Protein AF-A0A2D4JPL1-F1 (afdb_monomer_lite)

Radius of gyration: 14.55 Å; chains: 1; bounding box: 46×26×28 Å

Foldseek 3Di:
DVVVVVVVPDPDDDDQALVAEEEPVCQEEEAEEQDDCDDPSVVSLLSHLLRYQHQYYEYEYNDDLLVNLVVVPDDPPPPSVVSSVVSQVVSQCVSCVSNVHSNGGYGYHD

pLDDT: mean 85.02, std 14.4, range [43.66, 96.75]

Structure (mmCIF, N/CA/C/O backbone):
data_AF-A0A2D4JPL1-F1
#
_entry.id   AF-A0A2D4JPL1-F1
#
loop_
_atom_site.group_PDB
_atom_site.id
_atom_site.type_symbol
_atom_site.label_atom_id
_atom_site.label_alt_id
_atom_site.label_comp_id
_atom_site.label_asym_id
_atom_site.label_entity_id
_atom_site.label_seq_id
_atom_site.pdbx_PDB_ins_code
_atom_site.Cartn_x
_atom_site.Cartn_y
_atom_site.Cartn_z
_atom_site.occupancy
_atom_site.B_iso_or_equiv
_atom_site.auth_seq_id
_atom_site.auth_comp_id
_atom_site.auth_asym_id
_atom_site.auth_atom_id
_atom_site.pdbx_PDB_model_num
ATOM 1 N N . GLY A 1 1 ? -12.619 -6.839 -10.855 1.00 74.25 1 GLY A N 1
ATOM 2 C CA . GLY A 1 1 ? -12.772 -5.383 -11.077 1.00 74.25 1 GLY A CA 1
ATOM 3 C C . GLY A 1 1 ? -13.011 -4.679 -9.752 1.00 74.25 1 GLY A C 1
ATOM 4 O O . GLY A 1 1 ? -13.027 -5.362 -8.737 1.00 74.25 1 GLY A O 1
ATOM 5 N N . MET A 1 2 ? -13.205 -3.356 -9.743 1.00 82.94 2 MET A N 1
ATOM 6 C CA . MET A 1 2 ? -13.377 -2.562 -8.506 1.00 82.94 2 MET A CA 1
ATOM 7 C C . MET A 1 2 ? -14.511 -3.078 -7.604 1.00 82.94 2 MET A C 1
ATOM 9 O O . MET A 1 2 ? -14.353 -3.143 -6.391 1.00 82.94 2 MET A O 1
ATOM 13 N N . GLU A 1 3 ? -15.609 -3.552 -8.193 1.00 89.75 3 GLU A N 1
ATOM 14 C CA . GLU A 1 3 ? -16.729 -4.154 -7.456 1.00 89.75 3 GLU A CA 1
ATOM 15 C C . GLU A 1 3 ? -16.301 -5.356 -6.606 1.00 89.75 3 GLU A C 1
ATOM 17 O O . GLU A 1 3 ? -16.762 -5.509 -5.482 1.00 89.75 3 GLU A O 1
ATOM 22 N N . ALA A 1 4 ? -15.366 -6.176 -7.095 1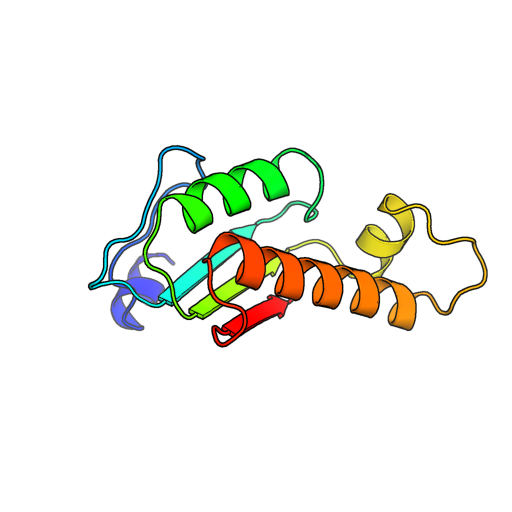.00 92.50 4 ALA A N 1
ATOM 23 C CA . ALA A 1 4 ? -14.866 -7.324 -6.342 1.00 92.50 4 ALA A CA 1
ATOM 24 C C . ALA A 1 4 ? -14.080 -6.897 -5.092 1.00 92.50 4 ALA A C 1
ATOM 26 O O . ALA A 1 4 ? -14.125 -7.596 -4.088 1.00 92.50 4 ALA A O 1
ATOM 27 N N . LEU A 1 5 ? -13.399 -5.744 -5.130 1.00 89.81 5 LEU A N 1
ATOM 28 C CA . LEU A 1 5 ? -12.696 -5.199 -3.965 1.00 89.81 5 LEU A CA 1
ATOM 29 C C . LEU A 1 5 ? -13.692 -4.719 -2.906 1.00 89.81 5 LEU A C 1
ATOM 31 O O . LEU A 1 5 ? -13.515 -5.016 -1.728 1.00 89.81 5 LEU A O 1
ATOM 35 N N . LEU A 1 6 ? -14.769 -4.048 -3.324 1.00 91.56 6 LEU A N 1
ATOM 36 C CA . LEU A 1 6 ? -15.843 -3.635 -2.414 1.00 91.56 6 LEU A CA 1
ATOM 37 C C . LEU A 1 6 ? -16.534 -4.854 -1.784 1.00 91.56 6 LEU A C 1
ATOM 39 O O . LEU A 1 6 ? -16.732 -4.889 -0.573 1.00 91.56 6 LEU A O 1
ATOM 43 N N . GLN A 1 7 ? -16.823 -5.894 -2.575 1.00 93.19 7 GLN A N 1
ATOM 44 C CA . GLN A 1 7 ? -17.390 -7.151 -2.065 1.00 93.19 7 GLN A CA 1
ATOM 45 C C . GLN A 1 7 ? -16.429 -7.908 -1.138 1.00 93.19 7 GLN A C 1
ATOM 47 O O . GLN A 1 7 ? -16.869 -8.594 -0.220 1.00 93.19 7 GLN A O 1
ATOM 52 N N . ALA A 1 8 ? -15.118 -7.756 -1.335 1.00 90.88 8 ALA A N 1
ATOM 53 C CA . ALA A 1 8 ? -14.095 -8.282 -0.434 1.00 90.88 8 ALA A CA 1
ATOM 54 C C . ALA A 1 8 ? -13.925 -7.449 0.855 1.00 90.88 8 ALA A C 1
ATOM 56 O O . ALA A 1 8 ? -13.097 -7.795 1.697 1.00 90.88 8 ALA A O 1
ATOM 57 N N . GLY A 1 9 ? -14.701 -6.371 1.027 1.00 90.25 9 GLY A N 1
ATOM 58 C CA . GLY A 1 9 ? -14.716 -5.545 2.234 1.00 90.25 9 GLY A CA 1
ATOM 59 C C . GLY A 1 9 ? -13.902 -4.254 2.145 1.00 90.25 9 GLY A C 1
ATOM 60 O O . GLY A 1 9 ? -13.685 -3.611 3.173 1.00 90.25 9 GLY A O 1
ATOM 61 N N . ALA A 1 10 ? -13.448 -3.846 0.955 1.00 92.25 10 ALA A N 1
ATOM 62 C CA . ALA A 1 10 ? -12.865 -2.520 0.785 1.00 92.25 10 ALA A CA 1
ATOM 63 C C . ALA A 1 10 ? -13.928 -1.445 1.060 1.00 92.25 10 ALA A C 1
ATOM 65 O O . ALA A 1 10 ? -14.996 -1.440 0.452 1.00 92.25 10 ALA A O 1
ATOM 66 N N . LEU A 1 11 ? -13.621 -0.518 1.969 1.00 92.94 11 LEU A N 1
ATOM 67 C CA . LEU A 1 11 ? -14.527 0.579 2.321 1.00 92.94 11 LEU A CA 1
ATOM 68 C C . LEU A 1 11 ? -14.516 1.699 1.276 1.00 92.94 11 LEU A C 1
ATOM 70 O O . LEU A 1 11 ? -15.504 2.412 1.124 1.00 92.94 11 LEU A O 1
ATOM 74 N N . ASN A 1 12 ? -13.391 1.881 0.584 1.00 91.75 12 ASN A N 1
ATOM 75 C CA . ASN A 1 12 ? -13.227 2.899 -0.444 1.00 91.75 12 ASN A CA 1
ATOM 76 C C . ASN A 1 12 ? -12.124 2.496 -1.433 1.00 91.75 12 ASN A C 1
ATOM 78 O O . ASN A 1 12 ? -11.219 1.736 -1.087 1.00 91.75 12 ASN A O 1
ATOM 82 N N . ILE A 1 13 ? -12.199 3.024 -2.652 1.00 93.25 13 ILE A N 1
ATOM 83 C CA . ILE A 1 13 ? -11.195 2.880 -3.706 1.00 93.25 13 ILE A CA 1
ATOM 84 C C . ILE A 1 13 ? -10.964 4.276 -4.269 1.00 93.25 13 ILE A C 1
ATOM 86 O O . ILE A 1 13 ? -11.909 4.929 -4.710 1.00 93.25 13 ILE A O 1
ATOM 90 N N . LYS A 1 14 ? -9.715 4.732 -4.241 1.00 92.88 14 LYS A N 1
ATOM 91 C CA . LYS A 1 14 ? -9.343 6.090 -4.635 1.00 92.88 14 LYS A CA 1
ATOM 92 C C . LYS A 1 14 ? -8.209 6.077 -5.647 1.00 92.88 14 LYS A C 1
ATOM 94 O O . LYS A 1 14 ? -7.490 5.085 -5.772 1.00 92.88 14 LYS A O 1
ATOM 99 N N . GLU A 1 15 ? -8.061 7.185 -6.361 1.00 92.62 15 GLU A N 1
ATOM 100 C CA . GLU A 1 15 ? -6.909 7.398 -7.228 1.00 92.62 15 GLU A CA 1
ATOM 101 C C . GLU A 1 15 ? -5.629 7.538 -6.393 1.00 92.62 15 GLU A C 1
ATOM 103 O O . GLU A 1 15 ? -5.641 8.008 -5.255 1.00 92.62 15 GLU A O 1
ATOM 108 N N . PHE A 1 16 ? -4.506 7.116 -6.965 1.00 94.56 16 PHE A N 1
ATOM 109 C CA . PHE A 1 16 ? -3.208 7.238 -6.324 1.00 94.56 16 PHE A CA 1
ATOM 110 C C . PHE A 1 16 ? -2.689 8.681 -6.429 1.00 94.56 16 PHE A C 1
ATOM 112 O O . PHE A 1 16 ? -2.100 9.069 -7.437 1.00 94.56 16 PHE A O 1
ATOM 119 N N . SER A 1 17 ? -2.938 9.483 -5.390 1.00 94.19 17 SER A N 1
ATOM 120 C CA . SER A 1 17 ? -2.667 10.925 -5.375 1.00 94.19 17 SER A CA 1
ATOM 121 C C . SER A 1 17 ? -2.316 11.432 -3.971 1.00 94.19 17 SER A C 1
ATOM 123 O O . SER A 1 17 ? -2.937 11.020 -2.996 1.00 94.19 17 SER A O 1
ATOM 125 N N . SER A 1 18 ? -1.364 12.371 -3.861 1.00 94.44 18 SER A N 1
ATOM 126 C CA . SER A 1 18 ? -0.918 12.959 -2.577 1.00 94.44 18 SER A CA 1
ATOM 127 C C . SER A 1 18 ? -2.010 13.729 -1.820 1.00 94.44 18 SER A C 1
ATOM 129 O O . SER A 1 18 ? -1.802 14.110 -0.672 1.00 94.44 18 SER A O 1
ATOM 131 N N . PHE A 1 19 ? -3.152 14.003 -2.453 1.00 94.19 19 PHE A N 1
ATOM 132 C CA . PHE A 1 19 ? -4.282 14.693 -1.821 1.00 94.19 19 PHE A CA 1
ATOM 133 C C . PHE A 1 19 ? -5.230 13.746 -1.083 1.00 94.19 19 PHE A C 1
ATOM 135 O O . PHE A 1 19 ? -6.181 14.207 -0.454 1.00 94.19 19 PHE A O 1
ATOM 142 N N . GLU A 1 20 ? -4.990 12.439 -1.166 1.00 95.44 20 GLU A N 1
ATOM 143 C CA . GLU A 1 20 ? -5.821 11.445 -0.508 1.00 95.44 20 GLU A CA 1
ATOM 144 C C . GLU A 1 20 ? -5.351 11.128 0.908 1.00 95.44 20 GLU A C 1
ATOM 146 O O . GLU A 1 20 ? -4.163 11.126 1.217 1.00 95.44 20 GLU A O 1
ATOM 151 N N . SER A 1 21 ? -6.315 10.797 1.762 1.00 94.06 21 SER A N 1
ATOM 152 C CA . SER A 1 21 ? -6.092 10.301 3.116 1.00 94.06 21 SER A CA 1
ATOM 153 C C . SER A 1 21 ? -7.144 9.259 3.500 1.00 94.06 21 SER A C 1
ATOM 155 O O . SER A 1 21 ? -8.186 9.116 2.838 1.00 94.06 21 SER A O 1
ATOM 157 N N . GLY A 1 22 ? -6.855 8.517 4.567 1.00 92.69 22 GLY A N 1
ATOM 158 C CA . GLY A 1 22 ? -7.793 7.634 5.244 1.00 92.69 22 GLY A CA 1
ATOM 159 C C . GLY A 1 22 ? -7.993 8.007 6.710 1.00 92.69 22 GLY A C 1
ATOM 160 O O . GLY A 1 22 ? -7.056 8.380 7.422 1.00 92.69 22 GLY A O 1
ATOM 161 N N . GLU A 1 23 ? -9.242 7.880 7.143 1.00 91.62 23 GLU A N 1
ATOM 162 C CA . GLU A 1 23 ? -9.705 8.269 8.476 1.00 91.62 23 GLU A CA 1
ATOM 163 C C . GLU A 1 23 ? -9.469 7.166 9.521 1.00 91.62 23 GLU A C 1
ATOM 165 O O . GLU A 1 23 ? -9.036 6.055 9.208 1.00 91.62 23 GLU A O 1
ATOM 170 N N . ALA A 1 24 ? -9.766 7.455 10.792 1.00 90.06 24 ALA A N 1
ATOM 171 C CA . ALA A 1 24 ? -9.574 6.507 11.896 1.00 90.06 24 ALA A CA 1
ATOM 172 C C . ALA A 1 24 ? -10.384 5.207 11.727 1.00 90.06 24 ALA A C 1
ATOM 174 O O . ALA A 1 24 ? -9.957 4.142 12.172 1.00 90.06 24 ALA A O 1
ATOM 175 N N . GLU A 1 25 ? -11.537 5.287 11.064 1.00 92.12 25 GLU A N 1
ATOM 176 C CA . GLU A 1 25 ? -12.414 4.162 10.735 1.00 92.12 25 GLU A CA 1
ATOM 177 C C . GLU A 1 25 ? -11.842 3.264 9.627 1.00 92.12 25 GLU A C 1
ATOM 179 O O . GLU A 1 25 ? -12.355 2.172 9.382 1.00 92.12 25 GLU A O 1
ATOM 184 N N . GLN A 1 26 ? -10.768 3.699 8.964 1.00 91.75 26 GLN A N 1
ATOM 185 C CA . GLN A 1 26 ? -10.108 3.005 7.862 1.00 91.75 26 GLN A CA 1
ATOM 186 C C . GLN A 1 26 ? -8.668 2.641 8.251 1.00 91.75 26 GLN A C 1
ATOM 188 O O . GLN A 1 26 ? -7.727 3.114 7.626 1.00 91.75 26 GLN A O 1
ATOM 193 N N . PRO A 1 27 ? -8.437 1.780 9.261 1.00 93.44 27 PRO A N 1
ATOM 194 C CA . PRO A 1 27 ? -7.091 1.521 9.779 1.00 93.44 27 PRO A CA 1
ATOM 195 C C . PRO A 1 27 ? -6.193 0.728 8.816 1.00 93.44 27 PRO A C 1
ATOM 197 O O . PRO A 1 27 ? -5.005 0.566 9.097 1.00 93.44 27 PRO A O 1
ATOM 200 N N . LYS A 1 28 ? -6.742 0.201 7.713 1.00 95.69 28 LYS A N 1
ATOM 201 C CA . LYS A 1 28 ? -6.019 -0.611 6.728 1.00 95.69 28 LYS A CA 1
ATOM 202 C C . LYS A 1 28 ? -6.023 0.063 5.361 1.00 95.69 28 LYS A C 1
ATOM 204 O O . LYS A 1 28 ? -7.090 0.422 4.868 1.00 95.69 28 LYS A O 1
ATOM 209 N N . ALA A 1 29 ? -4.854 0.140 4.733 1.00 96.19 29 ALA A N 1
ATOM 210 C CA . ALA A 1 29 ? -4.679 0.653 3.380 1.00 96.19 29 ALA 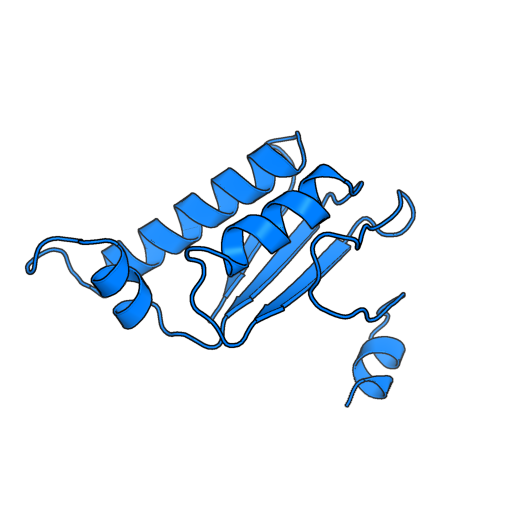A CA 1
ATOM 211 C C . ALA A 1 29 ? -3.914 -0.344 2.507 1.00 96.19 29 ALA A C 1
ATOM 213 O O . ALA A 1 29 ? -2.960 -0.984 2.953 1.00 96.19 29 ALA A O 1
ATOM 214 N N . VAL A 1 30 ? -4.335 -0.450 1.247 1.00 95.75 30 VAL A N 1
ATOM 215 C CA . VAL A 1 30 ? -3.637 -1.222 0.219 1.00 95.75 30 VAL A CA 1
ATOM 216 C C . VAL A 1 30 ? -3.320 -0.291 -0.941 1.00 95.75 30 VAL A C 1
ATOM 218 O O . VAL A 1 30 ? -4.221 0.307 -1.527 1.00 95.75 30 VAL A O 1
ATOM 221 N N . PHE A 1 31 ? -2.041 -0.183 -1.274 1.00 95.62 31 PHE A N 1
ATOM 222 C CA . PHE A 1 31 ? -1.538 0.575 -2.409 1.00 95.62 31 PHE A CA 1
ATOM 223 C C . PHE A 1 31 ? -1.208 -0.399 -3.531 1.00 95.62 31 PHE A C 1
ATOM 225 O O . PHE A 1 31 ? -0.503 -1.379 -3.310 1.00 95.62 31 PHE A O 1
ATOM 232 N N . VAL A 1 32 ? -1.701 -0.133 -4.736 1.00 93.81 32 VAL A N 1
ATOM 233 C CA . VAL A 1 32 ? -1.388 -0.933 -5.924 1.00 93.81 32 VAL A CA 1
ATOM 234 C C . VAL A 1 32 ? -0.782 0.002 -6.955 1.00 93.81 32 VAL A C 1
ATOM 236 O O . VAL A 1 32 ? -1.466 0.884 -7.470 1.00 93.81 32 VAL A O 1
ATOM 239 N N . VAL A 1 33 ? 0.508 -0.167 -7.229 1.00 92.56 33 VAL A N 1
ATOM 240 C CA . VAL A 1 33 ? 1.281 0.700 -8.123 1.00 92.56 33 VAL A CA 1
ATOM 241 C C . VAL A 1 33 ? 1.959 -0.138 -9.199 1.00 92.56 33 VAL A C 1
ATOM 243 O O . VAL A 1 33 ? 2.503 -1.202 -8.935 1.00 92.56 33 VAL A O 1
ATOM 246 N N . SER A 1 34 ? 1.942 0.327 -10.444 1.00 88.62 34 SER A N 1
ATOM 247 C CA . SER A 1 34 ? 2.662 -0.337 -11.541 1.00 88.62 34 SER A CA 1
ATOM 248 C C . SER A 1 34 ? 4.126 0.100 -11.641 1.00 88.62 34 SER A C 1
ATOM 250 O O . SER A 1 34 ? 4.891 -0.475 -12.410 1.00 88.62 34 SER A O 1
ATOM 252 N N . THR A 1 35 ? 4.514 1.128 -10.887 1.00 85.50 35 THR A N 1
ATOM 253 C CA . THR A 1 35 ? 5.835 1.756 -10.907 1.00 85.50 35 THR A CA 1
ATOM 254 C C . THR A 1 35 ? 6.734 1.236 -9.790 1.00 85.50 35 THR A C 1
ATOM 256 O O . THR A 1 35 ? 6.273 0.674 -8.792 1.00 85.50 35 THR A O 1
ATOM 259 N N . ALA A 1 36 ? 8.041 1.459 -9.949 1.00 83.88 36 ALA A N 1
ATOM 260 C CA . ALA A 1 36 ? 8.997 1.209 -8.883 1.00 83.88 36 ALA A CA 1
ATOM 261 C C . ALA A 1 36 ? 8.711 2.124 -7.679 1.00 83.88 36 ALA A C 1
ATOM 263 O O . ALA A 1 36 ? 8.284 3.276 -7.840 1.00 83.88 36 ALA A O 1
ATOM 264 N N . LEU A 1 37 ? 9.004 1.630 -6.478 1.00 86.06 37 LEU A N 1
ATOM 265 C CA . LEU A 1 37 ? 8.961 2.360 -5.211 1.00 86.06 37 LEU A CA 1
ATOM 266 C C . LEU A 1 37 ? 10.157 3.311 -5.098 1.00 86.06 37 LEU A C 1
ATOM 268 O O . LEU A 1 37 ? 10.942 3.256 -4.158 1.00 86.06 37 LEU A O 1
ATOM 272 N N . LYS A 1 38 ? 10.295 4.188 -6.093 1.00 83.44 38 LYS A N 1
ATOM 273 C CA . LYS A 1 38 ? 11.292 5.250 -6.172 1.00 83.44 38 LYS A CA 1
ATOM 274 C C . LYS A 1 38 ? 10.620 6.559 -6.592 1.00 83.44 38 LYS A C 1
ATOM 276 O O . LYS A 1 38 ? 9.503 6.560 -7.114 1.00 83.44 38 LYS A O 1
ATOM 281 N N . ASP A 1 39 ? 11.313 7.666 -6.348 1.00 86.12 39 ASP A N 1
ATOM 282 C CA . ASP A 1 39 ? 10.953 9.003 -6.814 1.00 86.12 39 ASP A CA 1
ATOM 283 C C . ASP A 1 39 ? 9.513 9.376 -6.420 1.00 86.12 39 ASP A C 1
ATOM 285 O O . ASP A 1 39 ? 9.177 9.413 -5.233 1.00 86.12 39 ASP A O 1
ATOM 289 N N . GLN A 1 40 ? 8.650 9.627 -7.405 1.00 89.62 40 GLN A N 1
ATOM 290 C CA . GLN A 1 40 ? 7.311 10.161 -7.184 1.00 89.62 40 GL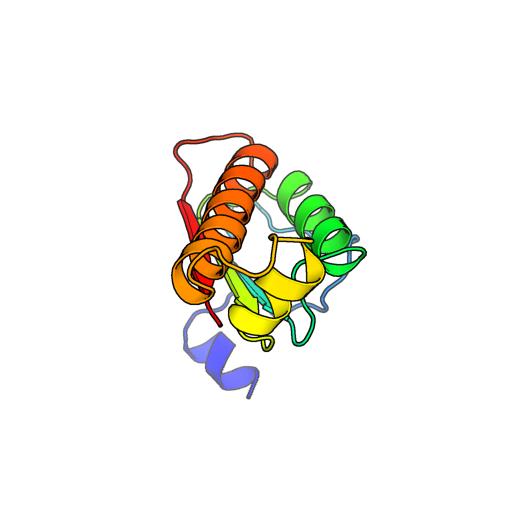N A CA 1
ATOM 291 C C . GLN A 1 40 ? 6.365 9.176 -6.493 1.00 89.62 40 GLN A C 1
ATOM 293 O O . GLN A 1 40 ? 5.541 9.596 -5.684 1.00 89.62 40 GLN A O 1
ATOM 298 N N . THR A 1 41 ? 6.502 7.870 -6.750 1.00 91.94 41 THR A N 1
ATOM 299 C CA . THR A 1 41 ? 5.673 6.841 -6.098 1.00 91.94 41 THR A CA 1
ATOM 300 C C . THR A 1 41 ? 5.837 6.903 -4.580 1.00 91.94 41 THR A C 1
ATOM 302 O O . THR A 1 41 ? 4.865 6.840 -3.831 1.00 91.94 41 THR A O 1
ATOM 305 N N . VAL A 1 42 ? 7.080 7.078 -4.125 1.00 92.94 42 VAL A N 1
ATOM 306 C CA . VAL A 1 42 ? 7.425 7.157 -2.702 1.00 92.94 42 VAL A CA 1
ATOM 307 C C . VAL A 1 42 ? 6.881 8.429 -2.071 1.00 92.94 42 VAL A C 1
ATOM 309 O O . VAL A 1 42 ? 6.350 8.381 -0.965 1.00 92.94 42 VAL A O 1
ATOM 312 N N . VAL A 1 43 ? 7.001 9.555 -2.779 1.00 94.19 43 VAL A N 1
ATOM 313 C CA . VAL A 1 43 ? 6.471 10.845 -2.326 1.00 94.19 43 VAL A CA 1
ATOM 314 C C . VAL A 1 43 ? 4.961 10.753 -2.117 1.00 94.19 43 VAL A C 1
ATOM 316 O O . VAL A 1 43 ? 4.494 11.091 -1.035 1.00 94.19 43 VAL A O 1
ATOM 319 N N . ILE A 1 44 ? 4.222 10.205 -3.086 1.00 96.31 44 ILE A N 1
ATOM 320 C CA . ILE A 1 44 ? 2.765 10.060 -2.985 1.00 96.31 44 ILE A CA 1
ATOM 321 C C . ILE A 1 44 ? 2.377 9.137 -1.823 1.00 96.31 44 ILE A C 1
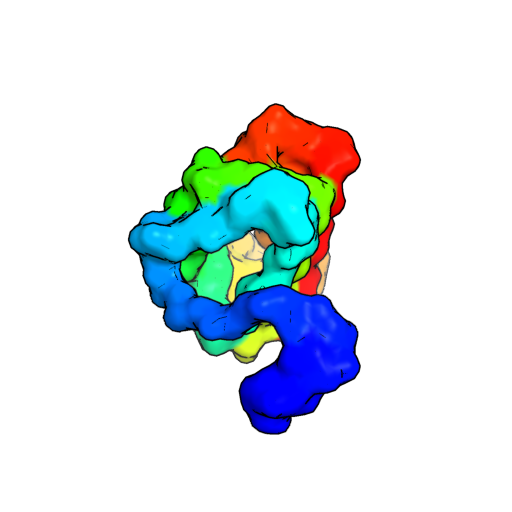ATOM 323 O O . ILE A 1 44 ? 1.540 9.515 -1.008 1.00 96.31 44 ILE A O 1
ATOM 327 N N . ILE A 1 45 ? 3.004 7.958 -1.697 1.00 96.25 45 ILE A N 1
ATOM 328 C CA . ILE A 1 45 ? 2.725 7.031 -0.584 1.00 96.25 45 ILE A CA 1
ATOM 329 C C . ILE A 1 45 ? 2.972 7.709 0.761 1.00 96.25 45 ILE A C 1
ATOM 331 O O . ILE A 1 45 ? 2.123 7.628 1.646 1.00 96.25 45 ILE A O 1
ATOM 335 N N . ARG A 1 46 ? 4.110 8.392 0.919 1.00 96.25 46 ARG A N 1
ATOM 336 C CA . ARG A 1 46 ? 4.432 9.116 2.149 1.00 96.25 46 ARG A CA 1
ATOM 337 C C . ARG A 1 46 ? 3.369 10.159 2.463 1.00 96.25 46 ARG A C 1
ATOM 339 O O . ARG A 1 46 ? 2.906 10.200 3.594 1.00 96.25 46 ARG A O 1
ATOM 346 N N . ASP A 1 47 ? 3.001 10.986 1.489 1.00 96.69 47 ASP A N 1
ATOM 347 C CA . ASP A 1 47 ? 2.049 12.073 1.706 1.00 96.69 47 ASP A CA 1
ATOM 348 C C . ASP A 1 47 ? 0.686 11.517 2.159 1.00 96.69 47 ASP A C 1
ATOM 350 O O . ASP A 1 47 ? 0.161 11.961 3.180 1.00 96.69 47 ASP A O 1
ATOM 354 N N . ILE A 1 48 ? 0.174 10.472 1.492 1.00 96.75 48 ILE A N 1
ATOM 355 C CA . ILE A 1 48 ? -1.076 9.804 1.889 1.00 96.75 48 ILE A CA 1
ATOM 356 C C . ILE A 1 48 ? -0.943 9.230 3.304 1.00 96.75 48 ILE A C 1
ATOM 358 O O . ILE A 1 48 ? -1.782 9.489 4.164 1.00 96.75 48 ILE A O 1
ATOM 362 N N . VAL A 1 49 ? 0.104 8.444 3.567 1.00 95.88 49 VAL A N 1
ATOM 363 C CA . VAL A 1 49 ? 0.285 7.736 4.843 1.00 95.88 49 VAL A CA 1
ATOM 364 C C . VAL A 1 49 ? 0.442 8.713 6.008 1.00 95.88 49 VAL A C 1
ATOM 366 O O . VAL A 1 49 ? -0.190 8.519 7.043 1.00 95.88 49 VAL A O 1
ATOM 369 N N . SER A 1 50 ? 1.225 9.779 5.836 1.00 95.06 50 SER A N 1
ATOM 370 C CA . SER A 1 50 ? 1.451 10.794 6.870 1.00 95.06 50 SER A CA 1
ATOM 371 C C . SER A 1 50 ? 0.220 11.653 7.165 1.00 95.06 50 SER A C 1
ATOM 373 O O . SER A 1 50 ? 0.116 12.196 8.262 1.00 95.06 50 SER A O 1
ATOM 375 N N . LEU A 1 51 ? -0.711 11.779 6.216 1.00 94.88 51 LEU A N 1
ATOM 376 C CA . LEU A 1 51 ? -1.991 12.470 6.410 1.00 94.88 51 LEU A CA 1
ATOM 377 C C . LEU A 1 51 ? -3.115 11.537 6.887 1.00 94.88 51 LEU A C 1
ATOM 379 O O . LEU A 1 51 ? -4.219 12.002 7.166 1.00 94.88 51 LEU A O 1
ATOM 383 N N . SER A 1 52 ? -2.852 10.234 6.987 1.00 94.75 52 SER A N 1
ATOM 384 C CA . SER A 1 52 ? -3.846 9.215 7.326 1.00 94.75 52 SER A CA 1
ATOM 385 C C . SER A 1 52 ? -3.681 8.680 8.745 1.00 94.75 52 SER A C 1
ATOM 387 O O . SER A 1 52 ? -2.688 8.924 9.427 1.00 94.75 52 SER A O 1
ATOM 389 N N . ARG A 1 53 ? -4.662 7.892 9.198 1.00 94.44 53 ARG A N 1
ATOM 390 C CA . ARG A 1 53 ? -4.628 7.190 10.497 1.00 94.44 53 ARG A CA 1
ATOM 391 C C . ARG A 1 53 ? -4.495 5.675 10.342 1.00 94.44 53 ARG A C 1
ATOM 393 O O . ARG A 1 53 ? -5.107 4.903 11.083 1.00 94.44 53 ARG A O 1
ATOM 400 N N . PHE A 1 54 ? -3.697 5.256 9.363 1.00 95.62 54 PHE A N 1
ATOM 401 C CA . PHE A 1 54 ? -3.445 3.848 9.079 1.00 95.62 54 PHE A CA 1
ATOM 402 C C . PHE A 1 54 ? -2.599 3.180 10.164 1.00 95.62 54 PHE A C 1
ATOM 404 O O . PHE A 1 54 ? -1.700 3.781 10.744 1.00 95.62 54 PHE A O 1
ATOM 411 N N . GLN A 1 55 ? -2.905 1.911 10.412 1.00 95.69 55 GLN A N 1
ATOM 412 C CA . GLN A 1 55 ? -2.183 1.018 11.323 1.00 95.69 55 GLN A CA 1
ATOM 413 C C . GLN A 1 55 ? -1.638 -0.218 10.588 1.00 95.69 55 GLN A C 1
ATOM 415 O O . GLN A 1 55 ? -0.827 -0.968 11.131 1.00 95.69 55 GLN A O 1
ATOM 420 N N . TYR A 1 56 ? -2.113 -0.452 9.362 1.00 95.81 56 TYR A N 1
ATOM 421 C CA . TYR A 1 56 ? -1.720 -1.568 8.518 1.00 95.81 56 TYR A CA 1
ATOM 422 C C . TYR A 1 56 ? -1.668 -1.106 7.058 1.00 95.81 56 TYR A C 1
ATOM 424 O O . TYR A 1 56 ? -2.707 -0.795 6.471 1.00 95.81 56 TYR A O 1
ATOM 432 N N . CYS A 1 57 ? -0.477 -1.072 6.471 1.00 96.31 57 CYS A N 1
ATOM 433 C CA . CYS A 1 57 ? -0.260 -0.647 5.090 1.00 96.31 57 CYS A CA 1
ATOM 434 C C . CYS A 1 57 ? 0.354 -1.783 4.274 1.00 96.31 57 CYS A C 1
ATOM 436 O O . CYS A 1 57 ? 1.385 -2.330 4.650 1.00 96.31 57 CYS A O 1
ATOM 438 N N . VAL A 1 58 ? -0.247 -2.109 3.132 1.00 96.31 58 VAL A N 1
ATOM 439 C CA . VAL A 1 58 ? 0.326 -3.069 2.176 1.00 96.31 58 VAL A CA 1
ATOM 440 C C . VAL A 1 58 ? 0.552 -2.382 0.846 1.00 96.31 58 VAL A C 1
ATOM 442 O O . VAL A 1 58 ? -0.338 -1.691 0.357 1.00 96.31 58 VAL A O 1
ATOM 445 N N . VAL A 1 59 ? 1.717 -2.584 0.243 1.00 95.31 59 VAL A N 1
ATOM 446 C CA . VAL A 1 59 ? 2.050 -2.039 -1.073 1.00 95.31 59 VAL A CA 1
ATOM 447 C C . VAL A 1 59 ? 2.323 -3.180 -2.040 1.00 95.31 59 VAL A C 1
ATOM 449 O O . VAL A 1 59 ? 3.225 -3.977 -1.823 1.00 95.31 59 VAL A O 1
ATOM 452 N N . PHE A 1 60 ? 1.559 -3.237 -3.124 1.00 93.06 60 PHE A N 1
ATOM 453 C CA . PHE A 1 60 ? 1.810 -4.105 -4.267 1.00 93.06 60 PHE A CA 1
ATOM 454 C C . PHE A 1 60 ? 2.440 -3.280 -5.384 1.00 93.06 60 PHE A C 1
ATOM 456 O O . PHE A 1 60 ? 1.843 -2.303 -5.841 1.00 93.06 60 PHE A O 1
ATOM 463 N N . THR A 1 61 ? 3.630 -3.671 -5.830 1.00 90.88 61 THR A N 1
ATOM 464 C CA . THR A 1 61 ? 4.315 -3.068 -6.977 1.00 90.88 61 THR A CA 1
ATOM 465 C C . THR A 1 61 ? 4.351 -4.026 -8.163 1.00 90.88 61 THR A C 1
ATOM 467 O O . THR A 1 61 ? 4.637 -5.200 -8.013 1.00 90.88 61 THR A O 1
ATOM 470 N N . GLY A 1 62 ? 4.097 -3.530 -9.373 1.00 85.44 62 GLY A N 1
ATOM 471 C CA . GLY A 1 62 ? 4.256 -4.318 -10.601 1.00 85.44 62 GLY A CA 1
ATOM 472 C C . GLY A 1 62 ? 5.711 -4.508 -11.052 1.00 85.44 62 GLY A C 1
ATOM 473 O O . GLY A 1 62 ? 5.945 -5.103 -12.104 1.00 85.44 62 GLY A O 1
ATOM 474 N N . VAL A 1 63 ? 6.692 -3.966 -10.321 1.00 81.00 63 VAL A N 1
ATOM 475 C CA . VAL A 1 63 ? 8.114 -3.995 -10.695 1.00 81.00 63 VAL A CA 1
ATOM 476 C C . VAL A 1 63 ? 8.872 -4.991 -9.822 1.00 81.00 63 VAL A C 1
ATOM 478 O O . VAL A 1 63 ? 8.862 -4.894 -8.597 1.00 81.00 63 VAL A O 1
ATOM 481 N N . SER A 1 64 ? 9.590 -5.924 -10.453 1.00 73.00 64 SER A N 1
ATOM 482 C CA . SER A 1 64 ? 10.300 -6.989 -9.740 1.00 73.00 64 SER A CA 1
ATOM 483 C C . SER A 1 64 ? 11.424 -6.480 -8.831 1.00 73.00 64 SER A C 1
ATOM 485 O O . SER A 1 64 ? 11.998 -5.402 -9.039 1.00 73.00 64 SER A O 1
ATOM 487 N N . HIS A 1 65 ? 11.787 -7.299 -7.840 1.00 66.62 65 HIS A N 1
ATOM 488 C CA . HIS A 1 65 ? 12.905 -7.033 -6.927 1.00 66.62 65 HIS A CA 1
ATOM 489 C C . HIS A 1 65 ? 14.224 -6.733 -7.655 1.00 66.62 65 HIS A C 1
ATOM 491 O O . HIS A 1 65 ? 14.957 -5.828 -7.258 1.00 66.62 65 HIS A O 1
ATOM 497 N N . ALA A 1 66 ? 14.515 -7.451 -8.746 1.00 61.44 66 ALA A N 1
ATOM 498 C CA . ALA A 1 66 ? 15.761 -7.293 -9.495 1.00 61.44 66 ALA A CA 1
ATOM 499 C C . ALA A 1 66 ? 15.899 -5.886 -10.106 1.00 61.44 66 ALA A C 1
ATOM 501 O O . ALA A 1 66 ? 16.978 -5.295 -10.079 1.00 61.44 66 ALA A O 1
ATOM 502 N N . VAL A 1 67 ? 14.796 -5.316 -10.601 1.00 69.69 67 VAL A N 1
ATOM 503 C CA . VAL A 1 67 ? 14.781 -3.959 -11.169 1.00 69.69 67 VAL A CA 1
ATOM 504 C C . VAL A 1 67 ? 14.913 -2.906 -10.066 1.00 69.69 67 VAL A C 1
ATOM 506 O O . VAL A 1 67 ? 15.645 -1.928 -10.233 1.00 69.69 67 VAL A O 1
ATOM 509 N N . HIS A 1 68 ? 14.281 -3.128 -8.909 1.00 68.31 68 HIS A N 1
ATOM 510 C CA . HIS A 1 68 ? 14.455 -2.261 -7.742 1.00 68.31 68 HIS A CA 1
ATOM 511 C C . HIS A 1 68 ? 15.909 -2.241 -7.251 1.00 68.31 68 HIS A C 1
ATOM 513 O O . HIS A 1 68 ? 16.460 -1.162 -7.030 1.00 68.31 68 HIS A O 1
ATOM 519 N N . SER A 1 69 ? 16.568 -3.400 -7.153 1.00 61.69 69 SER A N 1
ATOM 520 C CA . SER A 1 69 ? 17.971 -3.475 -6.726 1.00 61.69 69 SER A CA 1
ATOM 521 C C . SER A 1 69 ? 18.923 -2.756 -7.692 1.00 61.69 69 SER A C 1
ATOM 523 O O . SER A 1 69 ? 19.844 -2.066 -7.250 1.00 61.69 69 SER A O 1
ATOM 525 N N . GLN A 1 70 ? 18.679 -2.847 -9.003 1.00 61.53 70 GLN A N 1
ATOM 526 C CA . GLN A 1 70 ? 19.476 -2.144 -10.015 1.00 61.53 70 GLN A CA 1
ATOM 527 C C . GLN A 1 70 ? 19.284 -0.619 -9.957 1.00 61.53 70 GLN A C 1
ATOM 529 O O . GLN A 1 70 ? 20.246 0.132 -10.107 1.00 61.53 70 GLN A O 1
ATOM 534 N N . MET A 1 71 ? 18.063 -0.139 -9.691 1.00 63.44 71 MET A N 1
ATOM 535 C CA . MET A 1 71 ? 17.760 1.299 -9.602 1.00 63.44 71 MET A CA 1
ATOM 536 C C . MET A 1 71 ? 18.292 1.984 -8.336 1.00 63.44 71 MET A C 1
ATOM 538 O O . MET A 1 71 ? 18.442 3.214 -8.333 1.00 63.44 71 MET A O 1
ATOM 542 N N . TYR A 1 72 ? 18.543 1.223 -7.270 1.00 63.09 72 TYR A N 1
ATOM 543 C CA . TYR A 1 72 ? 19.075 1.720 -5.998 1.00 63.09 72 TYR A CA 1
ATOM 544 C C . TYR A 1 72 ? 20.617 1.680 -5.912 1.00 63.09 72 TYR A C 1
ATOM 546 O O . TYR A 1 72 ? 21.168 1.979 -4.856 1.00 63.09 72 TYR A O 1
ATOM 554 N N . ASN A 1 73 ? 21.322 1.411 -7.026 1.00 57.00 73 ASN A N 1
ATOM 555 C CA . ASN A 1 73 ? 22.792 1.354 -7.116 1.00 57.00 73 ASN A CA 1
ATOM 556 C C . ASN A 1 73 ? 23.441 0.319 -6.174 1.00 57.00 73 ASN A C 1
ATOM 558 O O . ASN A 1 73 ? 24.486 0.586 -5.577 1.00 57.00 73 ASN A O 1
ATOM 562 N N . THR A 1 74 ? 22.865 -0.877 -6.032 1.00 53.97 74 THR A N 1
ATOM 563 C CA . THR A 1 74 ? 23.601 -1.980 -5.396 1.00 53.97 74 THR A CA 1
ATOM 564 C C . THR A 1 74 ? 24.770 -2.400 -6.308 1.00 53.97 74 THR A C 1
ATOM 566 O O . THR A 1 74 ? 24.546 -2.606 -7.503 1.00 53.97 74 THR A O 1
ATOM 569 N N . PRO A 1 75 ? 26.018 -2.515 -5.805 1.00 49.22 75 PRO A N 1
ATOM 570 C CA . PRO A 1 75 ? 27.156 -2.918 -6.627 1.00 49.22 75 PRO A CA 1
ATOM 571 C C . PRO A 1 75 ? 26.929 -4.303 -7.262 1.00 49.22 75 PRO A C 1
ATOM 573 O O . PRO A 1 75 ? 26.355 -5.186 -6.617 1.00 49.22 75 PRO A O 1
ATOM 576 N N . PRO A 1 76 ? 27.395 -4.519 -8.507 1.00 43.66 76 PRO A N 1
ATOM 577 C CA . PRO A 1 76 ? 27.244 -5.794 -9.197 1.00 43.66 76 PRO A CA 1
ATOM 578 C C . PRO A 1 76 ? 28.098 -6.841 -8.475 1.00 43.66 76 PRO A C 1
ATOM 580 O O . PRO A 1 76 ? 29.321 -6.831 -8.581 1.00 43.66 76 PRO A O 1
ATOM 583 N N . GLY A 1 77 ? 27.463 -7.704 -7.683 1.00 51.81 77 GLY A N 1
ATOM 584 C CA . GLY A 1 77 ? 28.156 -8.724 -6.890 1.00 51.81 77 GLY A CA 1
ATOM 585 C C . GLY A 1 77 ? 27.500 -9.051 -5.550 1.00 51.81 77 GLY A C 1
ATOM 586 O O . GLY A 1 77 ? 27.778 -10.112 -5.003 1.00 51.81 77 GLY A O 1
ATOM 587 N N . ALA A 1 78 ? 26.603 -8.197 -5.044 1.00 49.72 78 ALA A N 1
ATOM 588 C CA . ALA A 1 78 ? 25.669 -8.607 -4.001 1.00 49.72 78 ALA A CA 1
ATOM 589 C C . ALA A 1 78 ? 24.519 -9.374 -4.668 1.00 49.72 78 ALA A C 1
ATOM 591 O O . ALA A 1 78 ? 23.845 -8.848 -5.549 1.00 49.72 78 ALA A O 1
ATOM 592 N N . GLU A 1 79 ? 24.376 -10.640 -4.296 1.00 51.50 79 GLU A N 1
ATOM 593 C CA . GLU A 1 79 ? 23.248 -11.543 -4.547 1.00 51.50 79 GLU A CA 1
ATOM 594 C C . GLU A 1 79 ? 21.932 -10.769 -4.772 1.00 51.50 79 GLU A C 1
ATOM 596 O O . GLU A 1 79 ? 21.321 -10.257 -3.837 1.00 51.50 79 GLU A O 1
ATOM 601 N N . ALA A 1 80 ? 21.526 -10.645 -6.042 1.00 50.34 80 ALA A N 1
ATOM 602 C CA . ALA A 1 80 ? 20.498 -9.702 -6.502 1.00 50.34 80 ALA A CA 1
ATOM 603 C C . ALA A 1 80 ? 19.103 -9.915 -5.875 1.00 50.34 80 ALA A C 1
ATOM 605 O O . ALA A 1 80 ? 18.261 -9.017 -5.903 1.00 50.34 80 ALA A O 1
ATOM 606 N N . GLU A 1 81 ? 18.855 -11.102 -5.318 1.00 49.44 81 GLU A N 1
ATOM 607 C CA . GLU A 1 81 ? 17.634 -11.431 -4.577 1.00 49.44 81 GLU A CA 1
ATOM 608 C C . GLU A 1 81 ? 17.673 -10.879 -3.141 1.00 49.44 81 GLU A C 1
ATOM 610 O O . GLU A 1 81 ? 16.686 -10.317 -2.670 1.00 49.44 81 GLU A O 1
ATOM 615 N N . SER A 1 82 ? 18.836 -10.942 -2.482 1.00 54.94 82 SER A N 1
ATOM 616 C CA . SER A 1 82 ? 19.071 -10.404 -1.134 1.00 54.94 82 SER A CA 1
ATOM 617 C C . SER A 1 82 ? 18.957 -8.877 -1.121 1.00 54.94 82 SER A C 1
ATOM 619 O O . SER A 1 82 ? 18.261 -8.297 -0.291 1.00 54.94 82 SER A O 1
ATOM 621 N N . SER A 1 83 ? 19.541 -8.199 -2.110 1.00 57.41 83 SER A N 1
ATOM 622 C CA . SER A 1 83 ? 19.482 -6.738 -2.211 1.00 57.41 83 SER A CA 1
ATOM 623 C C . SER A 1 83 ? 18.084 -6.199 -2.530 1.00 57.41 83 SER A C 1
ATOM 625 O O . SER A 1 83 ? 17.718 -5.125 -2.054 1.00 57.41 83 SER A O 1
ATOM 627 N N . GLY A 1 84 ? 17.286 -6.929 -3.313 1.00 58.84 84 GLY A N 1
ATOM 628 C CA . GLY A 1 84 ? 15.900 -6.566 -3.609 1.00 58.84 84 GLY A CA 1
ATOM 629 C C . GLY A 1 84 ? 14.953 -6.743 -2.416 1.00 58.84 84 GLY A C 1
ATOM 630 O O . GLY A 1 84 ? 14.035 -5.938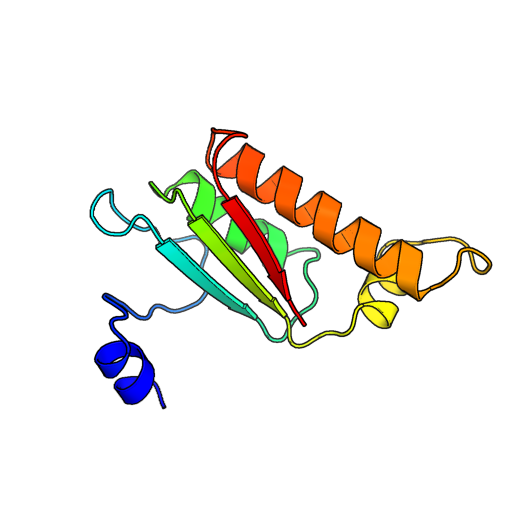 -2.257 1.00 58.84 84 GLY A O 1
ATOM 631 N N . LEU A 1 85 ? 15.201 -7.748 -1.569 1.00 64.38 85 LEU A N 1
ATOM 632 C CA . LEU A 1 85 ? 14.524 -7.927 -0.278 1.00 64.38 85 LEU A CA 1
ATOM 633 C C . LEU A 1 85 ? 14.869 -6.786 0.685 1.00 64.38 85 LEU A C 1
ATOM 635 O O . LEU A 1 85 ? 13.971 -6.149 1.226 1.00 64.38 85 LEU A O 1
ATOM 639 N N . VAL A 1 86 ? 16.153 -6.430 0.780 1.00 76.38 86 VAL A N 1
ATOM 640 C CA . VAL A 1 86 ? 16.631 -5.322 1.622 1.00 76.38 86 VAL A CA 1
ATOM 641 C C . VAL A 1 86 ? 15.988 -3.978 1.240 1.00 76.38 86 VAL A C 1
ATOM 643 O O . VAL A 1 86 ? 15.716 -3.154 2.111 1.00 76.38 86 VAL A O 1
ATOM 646 N N . VAL A 1 87 ? 15.707 -3.728 -0.046 1.00 79.69 87 VAL A N 1
ATOM 647 C CA . VAL A 1 87 ? 15.009 -2.499 -0.481 1.00 79.69 87 VAL A CA 1
ATOM 648 C C . VAL A 1 87 ? 13.551 -2.474 -0.010 1.00 79.69 87 VAL A C 1
ATOM 650 O O . VAL A 1 87 ? 13.051 -1.407 0.348 1.00 79.69 87 VAL A O 1
ATOM 653 N N . PHE A 1 88 ? 12.867 -3.619 -0.011 1.00 86.75 88 PHE A N 1
ATOM 654 C CA . PHE A 1 88 ? 11.467 -3.705 0.409 1.00 86.75 88 PHE A CA 1
ATOM 655 C C . PHE A 1 88 ? 11.349 -3.591 1.927 1.00 86.75 88 PHE A C 1
ATOM 657 O O . PHE A 1 88 ? 10.569 -2.769 2.395 1.00 86.75 88 PHE A O 1
ATOM 664 N N . GLU A 1 89 ? 12.204 -4.283 2.680 1.00 88.19 89 GLU A N 1
ATOM 665 C CA . GLU A 1 89 ? 12.290 -4.157 4.142 1.00 88.19 89 GLU A CA 1
ATOM 666 C C . GLU A 1 89 ? 12.568 -2.703 4.566 1.00 88.19 89 GLU A C 1
ATOM 668 O O . GLU A 1 89 ? 11.860 -2.139 5.399 1.00 88.19 89 GLU A O 1
ATOM 673 N N . GLN A 1 90 ? 13.522 -2.022 3.916 1.00 88.50 90 GLN A N 1
ATOM 674 C CA . GLN A 1 90 ? 13.773 -0.595 4.170 1.00 88.50 90 GLN A CA 1
ATOM 675 C C . GLN A 1 90 ? 12.562 0.293 3.852 1.00 88.50 90 GLN A C 1
ATOM 677 O O . GLN A 1 90 ? 12.385 1.355 4.457 1.00 88.50 90 GLN A O 1
ATOM 682 N N . PHE A 1 91 ? 11.753 -0.082 2.861 1.00 91.31 91 PHE A N 1
ATOM 683 C CA . PHE A 1 91 ? 10.539 0.655 2.532 1.00 91.31 91 PHE A CA 1
ATOM 684 C C . PHE A 1 91 ? 9.428 0.406 3.559 1.00 91.31 91 PHE A C 1
ATOM 686 O O . PHE A 1 91 ? 8.733 1.350 3.932 1.00 91.31 91 PHE A O 1
ATOM 693 N N . GLU A 1 92 ? 9.296 -0.820 4.064 1.00 93.56 92 GLU A N 1
ATOM 694 C CA . GLU A 1 92 ? 8.388 -1.176 5.161 1.00 93.56 92 GLU A CA 1
ATOM 695 C C . GLU A 1 92 ? 8.721 -0.398 6.439 1.00 93.56 92 GLU A C 1
ATOM 697 O O . GLU A 1 92 ? 7.836 0.208 7.046 1.00 93.56 92 GLU A O 1
ATOM 702 N N . GLU A 1 93 ? 10.002 -0.305 6.802 1.00 92.00 93 GLU A N 1
ATOM 703 C CA . GLU A 1 93 ? 10.448 0.509 7.939 1.00 92.00 93 GLU A CA 1
ATOM 704 C C . GLU A 1 93 ? 10.074 1.987 7.767 1.00 92.00 93 GLU A C 1
ATOM 706 O O . GLU A 1 93 ? 9.547 2.619 8.691 1.00 92.00 93 GLU A O 1
ATOM 711 N N . LYS A 1 94 ? 10.290 2.545 6.568 1.00 93.50 94 LYS A N 1
ATOM 712 C CA . LYS A 1 94 ? 9.901 3.928 6.249 1.00 93.50 94 LYS A CA 1
ATOM 713 C C . LYS A 1 94 ? 8.393 4.131 6.309 1.00 93.50 94 LYS A C 1
ATOM 715 O O . LYS A 1 94 ? 7.951 5.151 6.830 1.00 93.50 94 LYS A O 1
ATOM 720 N N . LEU A 1 95 ? 7.602 3.174 5.826 1.00 94.81 95 LEU A N 1
ATOM 721 C CA . LEU A 1 95 ? 6.145 3.206 5.948 1.00 94.81 95 LEU A CA 1
ATOM 722 C C . LEU A 1 95 ? 5.721 3.274 7.416 1.00 94.81 95 LEU A C 1
ATOM 724 O O . LEU A 1 95 ? 4.931 4.144 7.779 1.00 94.81 95 LEU A O 1
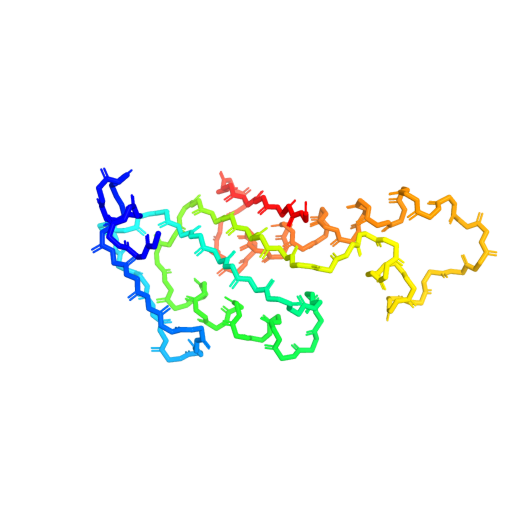ATOM 728 N N . CYS A 1 96 ? 6.279 2.416 8.272 1.00 94.06 96 CYS A N 1
ATOM 729 C CA . CYS A 1 96 ? 6.007 2.446 9.709 1.00 94.06 96 CYS A CA 1
ATOM 730 C C . CYS A 1 96 ? 6.417 3.772 10.356 1.00 94.06 96 CYS A C 1
ATOM 732 O O . CYS A 1 96 ? 5.683 4.316 11.186 1.00 94.06 96 CYS A O 1
ATOM 734 N N . GLN A 1 97 ? 7.546 4.342 9.931 1.00 94.44 97 GLN A N 1
ATOM 735 C CA . GLN A 1 97 ? 7.972 5.667 10.364 1.00 94.44 97 GLN A CA 1
ATOM 736 C C . GLN A 1 97 ? 6.970 6.756 9.947 1.00 94.44 97 GLN A C 1
ATOM 738 O O . GLN A 1 97 ? 6.620 7.605 10.766 1.00 94.44 97 GLN A O 1
ATOM 743 N N . TRP A 1 98 ? 6.479 6.737 8.704 1.00 95.44 98 TRP A N 1
ATOM 744 C CA . TRP A 1 98 ? 5.521 7.726 8.195 1.00 95.44 98 TRP A CA 1
ATOM 745 C C . TRP A 1 98 ? 4.129 7.594 8.803 1.00 95.44 98 TRP A C 1
ATOM 747 O O . TRP A 1 98 ? 3.459 8.611 8.961 1.00 95.44 98 TRP A O 1
ATOM 757 N N . MET A 1 99 ? 3.717 6.383 9.191 1.00 94.19 99 MET A N 1
ATOM 758 C CA . MET A 1 99 ? 2.500 6.169 9.982 1.00 94.19 99 MET A CA 1
ATOM 759 C C . MET A 1 99 ? 2.630 6.695 11.426 1.00 94.19 99 MET A C 1
ATOM 761 O O . MET A 1 99 ? 1.646 6.749 12.162 1.00 94.19 99 MET A O 1
ATOM 765 N N . GLY A 1 100 ? 3.841 7.065 11.857 1.00 91.00 100 GLY A N 1
ATOM 766 C CA . GLY A 1 100 ? 4.106 7.633 13.178 1.00 91.00 100 GLY A CA 1
ATOM 767 C C . GLY A 1 100 ? 4.201 6.607 14.310 1.00 91.00 100 GLY A C 1
ATOM 768 O O . GLY A 1 100 ? 4.253 7.003 15.474 1.00 91.00 100 GLY A O 1
ATOM 769 N N . ASN A 1 101 ? 4.231 5.302 14.010 1.00 90.19 101 ASN A N 1
ATOM 770 C CA . ASN A 1 101 ? 4.381 4.251 15.017 1.00 90.19 101 ASN A CA 1
ATOM 771 C C . ASN A 1 101 ? 5.069 3.007 14.438 1.00 90.19 101 ASN A C 1
ATOM 773 O O . ASN A 1 101 ? 4.537 2.339 13.556 1.00 90.19 101 ASN A O 1
ATOM 777 N N . MET A 1 102 ? 6.224 2.645 15.003 1.00 88.19 102 MET A N 1
ATOM 778 C CA . MET A 1 102 ? 6.992 1.463 14.586 1.00 88.19 102 MET A CA 1
ATOM 779 C C . MET A 1 102 ? 6.342 0.124 14.966 1.00 88.19 102 MET A C 1
ATOM 781 O O . MET A 1 102 ? 6.766 -0.909 14.468 1.00 88.19 102 MET A O 1
ATOM 785 N N . ASN A 1 103 ? 5.319 0.128 15.828 1.00 90.06 103 ASN A N 1
ATOM 786 C CA . ASN A 1 103 ? 4.552 -1.076 16.165 1.00 90.06 103 ASN A CA 1
ATOM 787 C C . ASN A 1 103 ? 3.433 -1.375 15.156 1.00 90.06 103 ASN A C 1
ATOM 789 O O . ASN A 1 103 ? 2.741 -2.383 15.292 1.00 90.06 103 ASN A O 1
ATOM 793 N N . TYR A 1 104 ? 3.200 -0.486 14.188 1.00 93.94 104 TYR A N 1
ATOM 794 C CA . TYR A 1 104 ? 2.269 -0.747 13.096 1.00 93.94 104 TYR A CA 1
ATOM 795 C C . TYR A 1 104 ? 2.880 -1.691 12.069 1.00 93.94 104 TYR A C 1
ATOM 797 O O . TYR A 1 104 ? 4.076 -1.972 12.085 1.00 93.94 104 TYR A O 1
ATOM 805 N N . THR A 1 105 ? 2.035 -2.224 11.191 1.00 95.31 105 THR A N 1
ATOM 806 C CA . THR A 1 105 ? 2.467 -3.215 10.208 1.00 95.31 105 THR A CA 1
ATOM 807 C C . THR A 1 105 ? 2.534 -2.598 8.821 1.00 95.31 105 THR A C 1
ATOM 809 O O . THR A 1 105 ? 1.558 -2.017 8.341 1.00 95.31 105 THR A O 1
ATOM 812 N N . ALA A 1 106 ? 3.674 -2.769 8.164 1.00 95.69 106 ALA A N 1
ATOM 813 C CA . ALA A 1 106 ? 3.864 -2.473 6.755 1.00 95.69 106 ALA A CA 1
ATOM 814 C C . ALA A 1 106 ? 4.344 -3.736 6.034 1.00 95.69 106 ALA A C 1
ATOM 816 O O . ALA A 1 106 ? 5.105 -4.506 6.611 1.00 95.69 106 ALA A O 1
ATOM 817 N N . ALA A 1 107 ? 3.878 -3.952 4.806 1.00 94.12 107 ALA A N 1
ATOM 818 C CA . ALA A 1 107 ? 4.334 -5.048 3.956 1.00 94.12 107 ALA A CA 1
ATOM 819 C C . ALA A 1 107 ? 4.428 -4.595 2.495 1.00 94.12 107 ALA A C 1
ATOM 821 O O . ALA A 1 107 ? 3.551 -3.872 2.010 1.00 94.12 107 ALA A O 1
ATOM 822 N N . VAL A 1 108 ? 5.461 -5.037 1.782 1.00 92.19 108 VAL A N 1
ATOM 823 C CA . VAL A 1 108 ? 5.651 -4.774 0.353 1.00 92.19 108 VAL A CA 1
ATOM 824 C C . VAL A 1 108 ? 5.728 -6.089 -0.419 1.00 92.19 108 VAL A C 1
ATOM 826 O O . VAL A 1 108 ? 6.491 -6.994 -0.092 1.00 92.19 108 VAL A O 1
ATOM 829 N N . HIS A 1 109 ? 4.952 -6.179 -1.495 1.00 89.19 109 HIS A N 1
ATOM 830 C CA . HIS A 1 109 ? 4.886 -7.334 -2.385 1.00 89.19 109 HIS A CA 1
ATOM 831 C C . HIS A 1 109 ? 5.059 -6.902 -3.844 1.00 89.19 109 HIS A C 1
ATOM 833 O O . HIS A 1 109 ? 4.718 -5.772 -4.201 1.00 89.19 109 HIS A O 1
ATOM 839 N N . HIS A 1 110 ? 5.564 -7.809 -4.683 1.00 83.94 110 HIS A N 1
ATOM 840 C CA . HIS A 1 110 ? 5.654 -7.644 -6.136 1.00 83.94 110 HIS A CA 1
ATOM 841 C C . HIS A 1 110 ? 5.049 -8.842 -6.871 1.00 83.94 110 HIS A C 1
ATOM 843 O O . HIS A 1 110 ? 4.971 -9.923 -6.240 1.00 83.94 110 HIS A O 1
#

Secondary structure (DSSP, 8-state):
-HHHHHHTT-S----S-TT----TT--EEEEEESS-SSTHHHHHHHHHHHHS--SEEEEEESS-HHHHHHHTT--BTB-HHHHHHHHHHHHHHHHHHHTT-TTSEEEEE-

Sequence (110 aa):
GMEALLQAGALNIKEFSSFESGEAEQPKAVFVVSTALKDQTVVIIRDIVSLSRFQYCVVFTGVSHAVHSQMYNTPPGAEAESSGLVVFEQFEEKLCQWMGNMNYTAAVHH

Organism: NCBI:txid129467